Protein AF-A0A849G2G4-F1 (afdb_monomer)

pLDDT: mean 93.03, std 8.47, range [59.41, 98.5]

Foldseek 3Di:
DVLVVLVVVLVVLVVCVVVVPPPRDPVVNVVSVVSNVVVVVCVVPVPD

Sequence (48 aa):
ETFRALAEDEATMNEERRTGGAAYSVARHIELLVAMIVEARLLVNDPA

Structure (mmCIF, N/CA/C/O backbone):
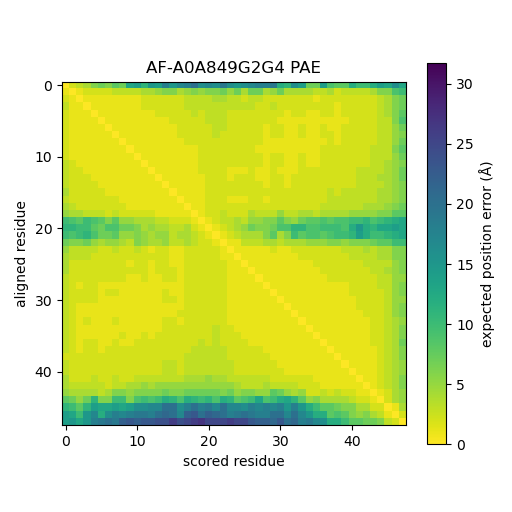data_AF-A0A849G2G4-F1
#
_entry.id   AF-A0A849G2G4-F1
#
loop_
_atom_site.group_PDB
_atom_site.id
_atom_site.type_symbol
_atom_site.label_atom_id
_atom_site.label_alt_id
_atom_site.label_comp_id
_atom_site.label_asym_id
_atom_site.label_entity_id
_atom_site.label_seq_id
_atom_site.pdbx_PDB_ins_code
_atom_site.Cartn_x
_atom_site.Cartn_y
_atom_site.Cartn_z
_atom_site.occupancy
_atom_site.B_iso_or_equiv
_atom_site.auth_seq_id
_atom_site.auth_comp_id
_atom_site.auth_asym_id
_atom_site.auth_atom_id
_atom_site.pdbx_PDB_model_num
ATOM 1 N N . GLU A 1 1 ? 2.364 3.905 -14.507 1.00 74.06 1 GLU A N 1
ATOM 2 C CA . GLU A 1 1 ? 1.076 4.349 -13.921 1.00 74.06 1 GLU A CA 1
ATOM 3 C C . GLU A 1 1 ? 0.707 3.535 -12.677 1.00 74.06 1 GLU A C 1
ATOM 5 O O . GLU A 1 1 ? 0.404 4.136 -11.654 1.00 74.06 1 GLU A O 1
ATOM 10 N N . THR A 1 2 ? 0.865 2.206 -12.717 1.00 91.44 2 THR A N 1
ATOM 11 C CA . THR A 1 2 ? 0.601 1.255 -11.616 1.00 91.44 2 THR A CA 1
ATOM 12 C C . THR A 1 2 ? 1.215 1.643 -10.269 1.00 91.44 2 THR A C 1
ATOM 14 O O . THR A 1 2 ? 0.502 1.713 -9.275 1.00 91.44 2 THR A O 1
ATOM 17 N N . PHE A 1 3 ? 2.512 1.976 -10.224 1.00 93.69 3 PHE A N 1
ATOM 18 C CA . PHE A 1 3 ? 3.174 2.345 -8.965 1.00 93.69 3 PHE A CA 1
ATOM 19 C C . PHE A 1 3 ? 2.536 3.561 -8.271 1.00 93.69 3 PHE A C 1
ATOM 21 O O . PHE A 1 3 ? 2.430 3.584 -7.049 1.00 93.69 3 PHE A O 1
ATOM 28 N N . ARG A 1 4 ? 2.079 4.562 -9.040 1.00 94.88 4 ARG A N 1
ATOM 29 C CA . ARG A 1 4 ? 1.443 5.762 -8.474 1.00 94.88 4 ARG A CA 1
ATOM 30 C C . ARG A 1 4 ? 0.108 5.417 -7.814 1.00 94.88 4 ARG A C 1
ATOM 32 O O . ARG A 1 4 ? -0.133 5.869 -6.705 1.00 94.88 4 ARG A O 1
ATOM 39 N N . ALA A 1 5 ? -0.708 4.586 -8.463 1.00 96.19 5 ALA A N 1
ATOM 40 C CA . ALA A 1 5 ? -1.976 4.129 -7.895 1.00 96.19 5 ALA A CA 1
ATOM 41 C C . ALA A 1 5 ? -1.759 3.352 -6.583 1.00 96.19 5 ALA A C 1
ATOM 43 O O . ALA A 1 5 ? -2.417 3.630 -5.588 1.00 96.19 5 ALA A O 1
ATOM 44 N N . LEU A 1 6 ? -0.760 2.460 -6.540 1.00 97.69 6 LEU A N 1
ATOM 45 C CA . LEU A 1 6 ? -0.420 1.727 -5.314 1.00 97.69 6 LEU A CA 1
ATOM 46 C C . LEU A 1 6 ? 0.047 2.655 -4.178 1.00 97.69 6 LEU A C 1
ATOM 48 O O . LEU A 1 6 ? -0.255 2.399 -3.017 1.00 97.69 6 LEU A O 1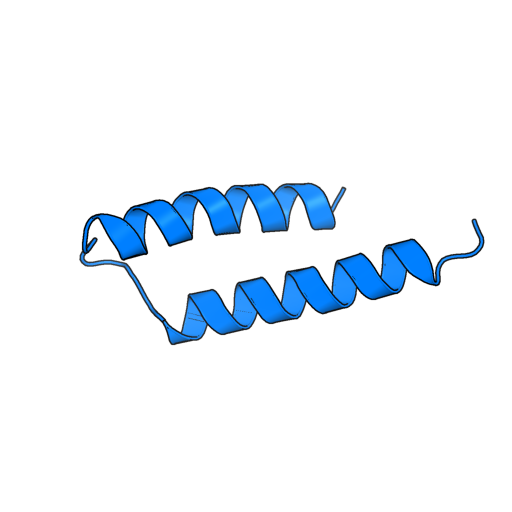
ATOM 52 N N . ALA A 1 7 ? 0.765 3.737 -4.497 1.00 97.31 7 ALA A N 1
ATOM 53 C CA . ALA A 1 7 ? 1.191 4.728 -3.508 1.00 97.31 7 ALA A CA 1
ATOM 54 C C . ALA A 1 7 ? 0.020 5.565 -2.956 1.00 97.31 7 ALA A C 1
ATOM 56 O O . ALA A 1 7 ? 0.021 5.922 -1.780 1.00 97.31 7 ALA A O 1
ATOM 57 N N . GLU A 1 8 ? -0.983 5.873 -3.781 1.00 97.94 8 GLU A N 1
ATOM 58 C CA . GLU A 1 8 ? -2.209 6.565 -3.349 1.00 97.94 8 GLU A CA 1
ATOM 59 C C . GLU A 1 8 ? -3.063 5.674 -2.427 1.00 97.94 8 GLU A C 1
ATOM 61 O O . GLU A 1 8 ? -3.542 6.129 -1.379 1.00 97.94 8 GLU A O 1
ATOM 66 N N . ASP A 1 9 ? -3.186 4.389 -2.768 1.00 96.81 9 ASP A N 1
ATOM 67 C CA . ASP A 1 9 ? -3.851 3.392 -1.924 1.00 96.81 9 ASP A CA 1
ATOM 68 C C . ASP A 1 9 ? -3.119 3.219 -0.580 1.00 96.81 9 ASP A C 1
ATOM 70 O O . ASP A 1 9 ? -3.762 3.134 0.471 1.00 96.81 9 ASP A O 1
ATOM 74 N N . GLU A 1 10 ? -1.778 3.220 -0.581 1.00 97.62 10 GLU A N 1
ATOM 75 C CA . GLU A 1 10 ? -0.979 3.097 0.648 1.00 97.62 10 GLU A CA 1
ATOM 76 C C . GLU A 1 10 ? -1.186 4.304 1.554 1.00 97.62 10 GLU A C 1
ATOM 78 O O . GLU A 1 10 ? -1.427 4.129 2.749 1.00 97.62 10 GLU A O 1
ATOM 83 N N . ALA A 1 11 ? -1.201 5.514 0.990 1.00 97.44 11 ALA A N 1
ATOM 84 C CA . ALA A 1 11 ? -1.430 6.731 1.757 1.00 97.44 11 ALA A CA 1
ATOM 85 C C . ALA A 1 11 ? -2.789 6.696 2.477 1.00 97.44 11 ALA A C 1
ATOM 87 O O . ALA A 1 11 ? -2.875 7.021 3.666 1.00 97.44 11 ALA A O 1
ATOM 88 N N . THR A 1 12 ? -3.833 6.239 1.781 1.00 95.62 12 THR A N 1
ATOM 89 C CA . THR A 1 12 ? -5.178 6.072 2.353 1.00 95.62 12 THR A CA 1
ATOM 90 C C . THR A 1 12 ? -5.164 5.047 3.486 1.00 95.62 12 THR A C 1
ATOM 92 O O . THR A 1 12 ? -5.636 5.310 4.595 1.00 95.62 12 THR A O 1
ATOM 95 N N . MET A 1 13 ? -4.561 3.888 3.242 1.00 96.25 13 MET A N 1
ATOM 96 C CA . MET A 1 13 ? -4.531 2.786 4.196 1.00 96.25 13 MET A CA 1
ATOM 97 C C . MET A 1 13 ? -3.657 3.070 5.428 1.00 96.25 13 MET A C 1
ATOM 99 O O . MET A 1 13 ? -3.953 2.622 6.542 1.00 96.25 13 MET A O 1
ATOM 103 N N . ASN A 1 14 ? -2.584 3.837 5.259 1.00 96.88 14 ASN A N 1
ATOM 104 C CA . ASN A 1 14 ? -1.734 4.288 6.351 1.00 96.88 14 ASN A CA 1
ATOM 105 C C . ASN A 1 14 ? -2.455 5.312 7.237 1.00 96.88 14 ASN A C 1
ATOM 107 O O . ASN A 1 14 ? -2.260 5.294 8.454 1.00 96.88 14 ASN A O 1
ATOM 111 N N . GLU A 1 15 ? -3.324 6.151 6.673 1.00 96.62 15 GLU A N 1
ATOM 112 C CA . GLU A 1 15 ? -4.179 7.031 7.472 1.00 96.62 15 GLU A CA 1
ATOM 113 C C . GLU A 1 15 ? -5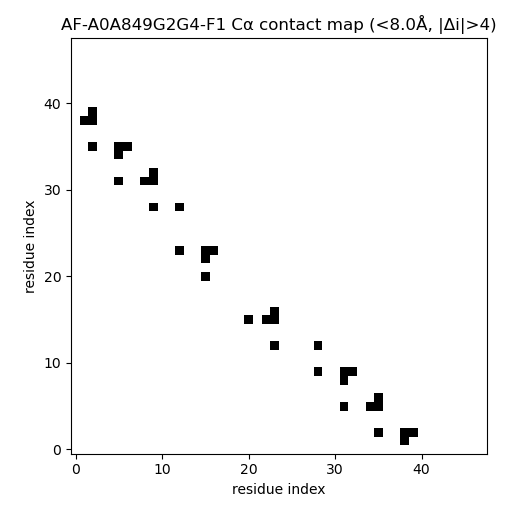.191 6.225 8.300 1.00 96.62 15 GLU A C 1
ATOM 115 O O . GLU A 1 15 ? -5.310 6.439 9.510 1.00 96.62 15 GLU A O 1
ATOM 120 N N . GLU A 1 16 ? -5.836 5.212 7.710 1.00 95.94 16 GLU A N 1
ATOM 121 C CA . GLU A 1 16 ? -6.709 4.290 8.454 1.00 95.94 16 GLU A CA 1
ATOM 122 C C . GLU A 1 16 ? -5.954 3.560 9.577 1.00 95.94 16 GLU A C 1
ATOM 124 O O . GLU A 1 16 ? -6.458 3.445 10.698 1.00 95.94 16 GLU A O 1
ATOM 129 N N . ARG A 1 17 ? -4.712 3.123 9.322 1.00 95.81 17 ARG A N 1
ATOM 130 C CA . ARG A 1 17 ? -3.845 2.504 10.338 1.00 95.81 17 ARG A CA 1
ATOM 131 C C . ARG A 1 17 ? -3.563 3.446 11.509 1.00 95.81 17 ARG A C 1
ATOM 133 O O . ARG A 1 17 ? -3.524 2.999 12.654 1.00 95.81 17 ARG A O 1
ATOM 140 N N . ARG A 1 18 ? -3.300 4.727 11.230 1.00 96.38 18 ARG A N 1
ATOM 141 C CA . ARG A 1 18 ? -2.950 5.741 12.243 1.00 96.38 18 ARG A CA 1
ATOM 142 C C . ARG A 1 18 ? -4.152 6.163 13.077 1.00 96.38 18 ARG A C 1
ATOM 144 O O . ARG A 1 18 ? -3.998 6.420 14.267 1.00 96.38 18 ARG A O 1
ATOM 151 N N . THR A 1 19 ? -5.319 6.233 12.451 1.00 96.31 19 THR A N 1
ATOM 152 C CA . THR A 1 19 ? -6.573 6.655 13.087 1.00 96.31 19 THR A CA 1
ATOM 153 C C . THR A 1 19 ? -7.330 5.500 13.743 1.00 96.31 19 THR A C 1
ATOM 155 O O . THR A 1 19 ? -8.234 5.742 14.538 1.00 96.31 19 THR A O 1
ATOM 158 N N . GLY A 1 20 ? -6.940 4.249 13.467 1.00 88.00 20 GLY A N 1
ATOM 159 C CA . GLY A 1 20 ? -7.598 3.058 14.003 1.00 88.00 20 GLY A CA 1
ATOM 160 C C . GLY A 1 20 ? -8.933 2.764 13.318 1.00 88.00 20 GLY A C 1
ATOM 161 O O . GLY A 1 20 ? -9.881 2.339 13.979 1.00 88.00 20 GLY A O 1
ATOM 162 N N . GLY A 1 21 ? -9.026 3.015 12.009 1.00 90.50 21 GLY A N 1
ATOM 163 C CA . GLY A 1 21 ? -10.234 2.774 11.223 1.00 90.50 21 GLY A CA 1
ATOM 164 C C . GLY A 1 21 ? -10.707 1.320 11.321 1.00 90.50 21 GLY A C 1
ATOM 165 O O . GLY A 1 21 ? -9.913 0.388 11.218 1.00 90.50 21 GLY A O 1
ATOM 166 N N . ALA A 1 22 ? -12.016 1.108 11.481 1.00 87.44 22 ALA A N 1
ATOM 167 C CA . ALA A 1 22 ? -12.598 -0.230 11.652 1.00 87.44 22 ALA A CA 1
ATOM 168 C C . ALA A 1 22 ? -12.401 -1.158 10.434 1.00 87.44 22 ALA A C 1
ATOM 170 O O . ALA A 1 22 ? -12.519 -2.374 10.562 1.00 87.44 22 ALA A O 1
ATOM 171 N N . ALA A 1 23 ? -12.106 -0.587 9.263 1.00 89.50 23 ALA A N 1
ATOM 172 C CA . ALA A 1 23 ? -11.807 -1.317 8.034 1.00 89.50 23 ALA A CA 1
ATOM 173 C C . ALA A 1 23 ? -10.313 -1.655 7.864 1.00 89.50 23 ALA A C 1
ATOM 175 O O . ALA A 1 23 ? -9.963 -2.406 6.950 1.00 89.50 23 ALA A O 1
ATOM 176 N N . TYR A 1 24 ? -9.433 -1.145 8.736 1.00 95.31 24 TYR A N 1
ATOM 177 C CA . TYR A 1 24 ? -7.999 -1.369 8.611 1.00 95.31 24 TYR A CA 1
ATOM 178 C C . TYR A 1 24 ? -7.658 -2.859 8.732 1.00 95.31 24 TYR A C 1
ATOM 180 O O . TYR A 1 24 ? -8.002 -3.531 9.705 1.00 95.31 24 TYR A O 1
ATOM 188 N N . SER A 1 25 ? -6.906 -3.367 7.756 1.00 95.94 25 SER A N 1
ATOM 189 C CA . SER A 1 25 ? -6.397 -4.736 7.749 1.00 95.94 25 SER A CA 1
ATOM 190 C C . SER A 1 25 ? -4.891 -4.742 7.537 1.00 95.94 25 SER A C 1
ATOM 192 O O . SER A 1 25 ? -4.399 -4.447 6.453 1.00 95.94 25 SER A O 1
ATOM 194 N N . VAL A 1 26 ? -4.141 -5.148 8.561 1.00 96.25 26 VAL A N 1
ATOM 195 C CA . VAL A 1 26 ? -2.677 -5.262 8.466 1.00 96.25 26 VAL A CA 1
ATOM 196 C C . VAL A 1 26 ? -2.234 -6.215 7.350 1.00 96.25 26 VAL A C 1
ATOM 198 O O . VAL A 1 26 ? -1.249 -5.939 6.674 1.00 96.25 26 VAL A O 1
ATOM 201 N N . ALA A 1 27 ? -2.982 -7.298 7.110 1.00 97.81 27 ALA A N 1
ATOM 202 C CA . ALA A 1 27 ? -2.675 -8.258 6.052 1.00 97.81 27 ALA A CA 1
ATOM 203 C C . ALA A 1 27 ? -2.751 -7.601 4.666 1.00 97.81 27 ALA A C 1
ATOM 205 O O . ALA A 1 27 ? -1.789 -7.667 3.905 1.00 97.81 27 ALA A O 1
ATOM 206 N N . ARG A 1 28 ? -3.839 -6.867 4.391 1.00 96.75 28 ARG A N 1
ATOM 207 C CA . ARG A 1 28 ? -4.002 -6.116 3.137 1.00 96.75 28 ARG A CA 1
ATOM 208 C C . ARG A 1 28 ? -2.943 -5.021 2.976 1.00 96.75 28 ARG A C 1
ATOM 210 O O . ARG A 1 28 ? -2.513 -4.751 1.862 1.00 96.75 28 ARG A O 1
ATOM 217 N N . HIS A 1 29 ? -2.488 -4.419 4.079 1.00 97.56 29 HIS A N 1
ATOM 218 C CA . HIS A 1 29 ? -1.459 -3.379 4.029 1.00 97.56 29 HIS A CA 1
ATOM 219 C C . HIS A 1 29 ? -0.121 -3.974 3.599 1.00 97.56 29 HIS A C 1
ATOM 221 O O . HIS A 1 29 ? 0.578 -3.414 2.762 1.00 97.56 29 HIS A O 1
ATOM 227 N N . ILE A 1 30 ? 0.217 -5.146 4.134 1.00 98.25 30 ILE A N 1
ATOM 228 C CA . ILE A 1 30 ? 1.428 -5.866 3.745 1.00 98.25 30 ILE A CA 1
ATOM 229 C C . ILE A 1 30 ? 1.358 -6.281 2.271 1.00 98.25 30 ILE A C 1
ATOM 231 O O . ILE A 1 30 ? 2.336 -6.089 1.555 1.00 98.25 30 ILE A O 1
ATOM 235 N N . GLU A 1 31 ? 0.222 -6.801 1.799 1.00 98.50 31 GLU A N 1
ATOM 236 C CA . GLU A 1 31 ? 0.026 -7.145 0.381 1.00 98.50 31 GLU A CA 1
ATOM 237 C C . GLU A 1 31 ? 0.257 -5.934 -0.535 1.00 98.50 31 GLU A C 1
ATOM 239 O O . GLU A 1 31 ? 0.973 -6.040 -1.534 1.00 98.50 31 GLU A O 1
ATOM 244 N N . LEU A 1 32 ? -0.273 -4.768 -0.154 1.00 98.00 32 LEU A N 1
ATOM 245 C CA . LEU A 1 32 ? -0.088 -3.516 -0.883 1.00 98.00 32 LEU A CA 1
ATOM 246 C C . LEU A 1 32 ? 1.383 -3.071 -0.913 1.00 98.00 32 LEU A C 1
ATOM 248 O O . 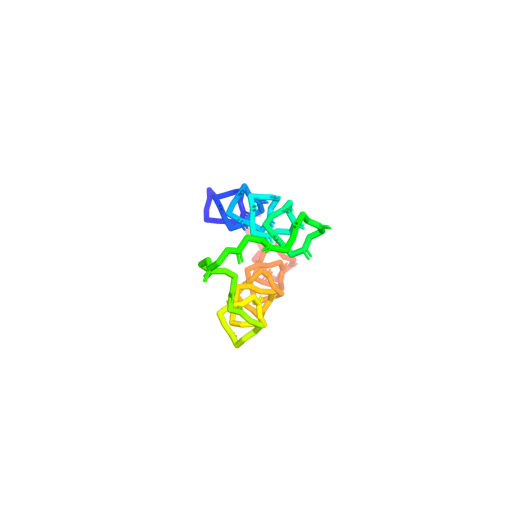LEU A 1 32 ? 1.916 -2.761 -1.979 1.00 98.00 32 LEU A O 1
ATOM 252 N N . LEU A 1 33 ? 2.076 -3.118 0.230 1.00 98.31 33 LEU A N 1
ATOM 253 C CA . LEU A 1 33 ? 3.506 -2.797 0.315 1.00 98.31 33 LEU A CA 1
ATOM 254 C C . LEU A 1 33 ? 4.361 -3.758 -0.525 1.00 98.31 33 LEU A C 1
ATOM 256 O O . LEU A 1 33 ? 5.323 -3.335 -1.168 1.00 98.31 33 LEU A O 1
ATOM 260 N N . VAL A 1 34 ? 4.012 -5.047 -0.564 1.00 98.31 34 VAL A N 1
ATOM 261 C CA . VAL A 1 34 ? 4.684 -6.032 -1.426 1.00 98.31 34 VAL A CA 1
ATOM 262 C C . VAL A 1 34 ? 4.483 -5.686 -2.901 1.00 98.31 34 VAL A C 1
ATOM 264 O O . VAL A 1 34 ? 5.464 -5.673 -3.648 1.00 98.31 34 VAL A O 1
ATOM 267 N N . ALA A 1 35 ? 3.257 -5.356 -3.317 1.00 97.81 35 ALA A N 1
ATOM 268 C CA . ALA A 1 35 ? 2.973 -4.935 -4.688 1.00 97.81 35 ALA A CA 1
ATOM 269 C C . ALA A 1 35 ? 3.789 -3.690 -5.079 1.00 97.81 35 ALA A C 1
ATOM 271 O O . ALA A 1 35 ? 4.418 -3.678 -6.138 1.00 97.81 35 ALA A O 1
ATOM 272 N N . MET A 1 36 ? 3.880 -2.689 -4.195 1.00 97.81 36 MET A N 1
ATOM 273 C CA . MET A 1 36 ? 4.723 -1.507 -4.417 1.00 97.81 36 MET A CA 1
ATOM 274 C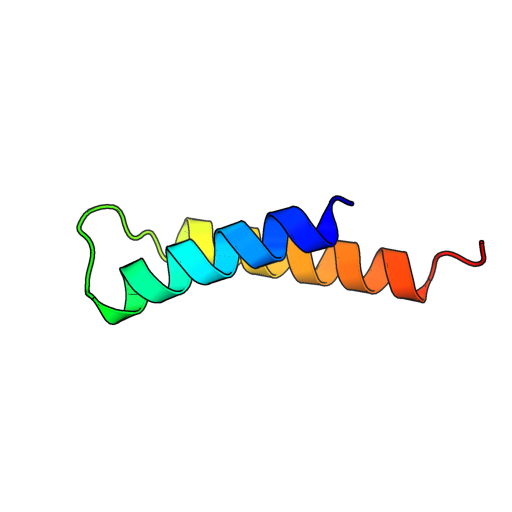 C . MET A 1 36 ? 6.200 -1.868 -4.591 1.00 97.81 36 MET A C 1
ATOM 276 O O . MET A 1 36 ? 6.854 -1.344 -5.489 1.00 97.81 36 MET A O 1
ATOM 280 N N . ILE A 1 37 ? 6.745 -2.765 -3.760 1.00 97.19 37 ILE A N 1
ATOM 281 C CA . ILE A 1 37 ? 8.147 -3.199 -3.871 1.00 97.19 37 ILE A CA 1
ATOM 282 C C . ILE A 1 37 ? 8.398 -3.897 -5.212 1.00 97.19 37 ILE A C 1
ATOM 284 O O . ILE A 1 37 ? 9.446 -3.678 -5.821 1.00 97.19 37 ILE A O 1
ATOM 288 N N . VAL A 1 38 ? 7.466 -4.734 -5.674 1.00 97.00 38 VAL A N 1
ATOM 289 C CA . VAL A 1 38 ? 7.574 -5.403 -6.979 1.00 97.00 38 VAL A CA 1
ATOM 290 C C . VAL A 1 38 ? 7.562 -4.375 -8.106 1.00 97.00 38 VAL A C 1
ATOM 292 O O . VAL A 1 38 ? 8.479 -4.377 -8.924 1.00 97.00 38 VAL A O 1
ATOM 295 N N . GLU A 1 39 ? 6.603 -3.452 -8.107 1.00 95.81 39 GLU A N 1
ATOM 296 C CA . GLU A 1 39 ? 6.515 -2.401 -9.125 1.00 95.81 39 GLU A CA 1
ATOM 297 C C . GLU A 1 39 ? 7.741 -1.477 -9.119 1.00 95.81 39 GLU A C 1
ATOM 299 O O . GLU A 1 39 ? 8.285 -1.163 -10.174 1.00 95.81 39 GLU A O 1
ATOM 304 N N . ALA A 1 40 ? 8.259 -1.103 -7.945 1.00 94.62 40 ALA A N 1
ATOM 305 C CA . ALA A 1 40 ? 9.494 -0.326 -7.843 1.00 94.62 40 ALA A CA 1
ATOM 306 C C . ALA A 1 40 ? 10.694 -1.075 -8.438 1.00 94.62 40 ALA A C 1
ATOM 308 O O . ALA A 1 40 ? 11.519 -0.482 -9.133 1.00 94.62 40 ALA A O 1
ATOM 309 N N . ARG A 1 41 ? 10.798 -2.388 -8.190 1.00 94.75 41 ARG A N 1
ATOM 310 C CA . ARG A 1 41 ? 11.852 -3.219 -8.788 1.00 94.75 41 ARG A CA 1
ATOM 311 C C . ARG A 1 41 ? 11.695 -3.315 -10.298 1.00 94.75 41 ARG A C 1
ATOM 313 O O . ARG A 1 41 ? 12.712 -3.299 -10.980 1.00 94.75 41 ARG A O 1
ATOM 320 N N . LEU A 1 42 ? 10.472 -3.421 -10.813 1.00 94.00 42 LEU A N 1
ATOM 321 C CA . LEU A 1 42 ? 10.225 -3.426 -12.253 1.00 94.00 42 LEU A CA 1
ATOM 322 C C . LEU A 1 42 ? 10.646 -2.096 -12.877 1.00 94.00 42 LEU 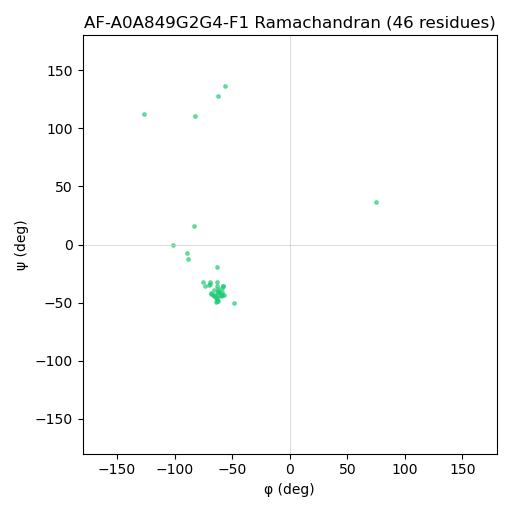A C 1
ATOM 324 O O . LEU A 1 42 ? 11.425 -2.121 -13.813 1.00 94.00 42 LEU A O 1
ATOM 328 N N . LEU A 1 43 ? 10.265 -0.955 -12.298 1.00 90.81 43 LEU A N 1
ATOM 329 C CA . LEU A 1 43 ? 10.677 0.369 -12.786 1.00 90.81 43 LEU A CA 1
ATOM 330 C C . LEU A 1 43 ? 12.200 0.565 -12.821 1.00 90.81 43 LEU A C 1
ATOM 332 O O . LEU A 1 43 ? 12.709 1.241 -13.704 1.00 90.81 43 LEU A O 1
ATOM 336 N N . VAL A 1 44 ? 12.930 -0.001 -11.856 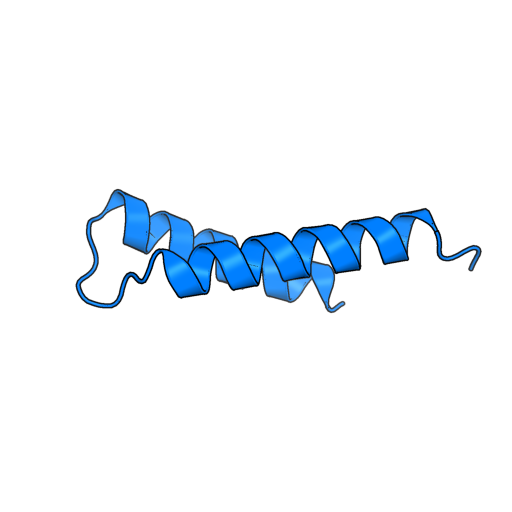1.00 90.94 44 VAL A N 1
ATOM 337 C CA . VAL A 1 44 ? 14.402 0.070 -11.822 1.00 90.94 44 VAL A CA 1
ATOM 338 C C . VAL A 1 44 ? 15.049 -0.869 -12.846 1.00 90.94 44 VAL A C 1
ATOM 340 O O . VAL A 1 44 ? 16.136 -0.574 -13.336 1.00 90.94 44 VAL A O 1
ATOM 343 N N . ASN A 1 45 ? 14.418 -2.011 -13.134 1.00 85.69 45 ASN A N 1
ATOM 344 C CA . ASN A 1 45 ? 14.967 -3.049 -14.010 1.00 85.69 45 ASN A CA 1
ATOM 345 C C . ASN A 1 45 ? 14.372 -3.040 -15.426 1.00 85.69 45 ASN A C 1
ATOM 347 O O . ASN A 1 45 ? 14.759 -3.887 -16.228 1.00 85.69 45 ASN A O 1
ATOM 351 N N . ASP A 1 46 ? 13.447 -2.132 -15.730 1.00 77.75 46 ASP A N 1
ATOM 352 C CA . ASP A 1 46 ? 12.913 -1.909 -17.069 1.00 77.75 46 ASP A CA 1
ATOM 353 C C . ASP A 1 46 ? 13.891 -1.003 -17.837 1.00 77.75 46 ASP A C 1
ATOM 355 O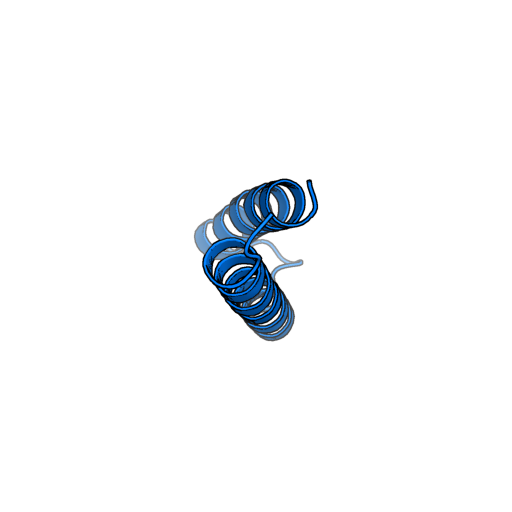 O . ASP A 1 46 ? 14.058 0.159 -17.466 1.00 77.75 46 ASP A O 1
ATOM 359 N N . PRO A 1 47 ? 14.601 -1.518 -18.859 1.00 59.41 47 PRO A N 1
ATOM 360 C CA . PRO A 1 47 ? 15.615 -0.766 -19.589 1.00 59.41 47 PRO A CA 1
ATOM 361 C C . PRO A 1 47 ? 15.027 0.127 -20.698 1.00 59.41 47 PRO A C 1
ATOM 363 O O . PRO A 1 47 ? 15.776 0.510 -21.599 1.00 59.41 47 PRO A O 1
ATOM 366 N N . ALA A 1 48 ? 13.714 0.389 -20.681 1.00 60.59 48 ALA A N 1
ATOM 367 C CA . ALA A 1 48 ? 13.047 1.291 -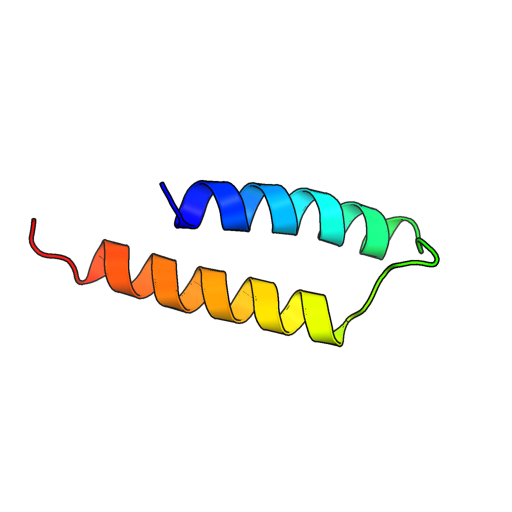21.621 1.00 60.59 48 ALA A CA 1
ATOM 368 C C . ALA A 1 48 ? 13.675 2.697 -21.666 1.00 60.59 48 ALA A C 1
ATOM 370 O O . ALA A 1 48 ? 14.055 3.236 -20.600 1.00 60.59 48 ALA A O 1
#

Nearest PDB structures (foldseek):
  4v5z-assembly1_Bv  TM=8.387E-01  e=1.560E+00  Canis lupus familiaris
  3ccm-assembly1_V  TM=8.467E-01  e=2.567E+00  Haloarcula marismortui
  1vqm-assembly1_V  TM=9.038E-01  e=3.413E+00  Haloarcula marismortui
  8q6o-assembly1_G  TM=8.001E-01  e=4.225E+00  Xenopus laevis

Mean predicted aligned error: 3.58 Å

Solvent-accessible surface area (backbone atoms only — not comparable to full-atom values): 2864 Å² total; per-residue (Å²): 116,69,58,58,55,50,52,53,53,46,55,55,51,52,48,29,60,75,73,64,40,93,82,57,49,71,68,62,50,51,54,50,54,52,52,42,54,52,44,54,50,45,64,73,69,50,88,123

Secondary structure (DSSP, 8-state):
-HHHHHHHHHHHHHHHHHHT-TT--HHHHHHHHHHHHHHHHHHHH---

Radius of gyration: 12.41 Å; Cα contacts (8 Å, |Δi|>4): 18; chains: 1; bounding box: 28×15×36 Å